Protein AF-A0A971D3K6-F1 (afdb_monomer_lite)

Radius of gyration: 14.89 Å; chains: 1; bounding box: 32×34×38 Å

Secondary structure (DSSP, 8-state):
-----HHHHHHHHHHHHHHHHHHHHHHS--HHHHHHHHTT--GGG---TT-EEEEE---STT-PPTTHHHHHHHHHHHTT-EEEE-SS-HHHHHHHHHHTT-SEEEEE-SS-EEEEE---

pLDDT: mean 94.62, std 5.7, range [59.56, 98.69]

Structure (mmCIF, N/CA/C/O backbone):
data_AF-A0A971D3K6-F1
#
_entry.id   AF-A0A971D3K6-F1
#
loop_
_atom_site.group_PDB
_atom_site.id
_atom_site.type_symbol
_atom_site.label_atom_id
_atom_site.label_alt_id
_atom_site.label_comp_id
_atom_site.label_asym_id
_atom_site.label_entity_id
_atom_site.label_seq_id
_atom_site.pdbx_PDB_ins_code
_atom_site.Cartn_x
_atom_site.Cartn_y
_atom_site.Cartn_z
_atom_site.occupancy
_atom_site.B_iso_or_equiv
_atom_site.auth_seq_id
_atom_site.auth_comp_id
_atom_site.auth_asym_id
_atom_site.auth_atom_id
_atom_site.pdbx_PDB_model_num
ATOM 1 N N . MET A 1 1 ? 0.782 21.322 -7.444 1.00 70.81 1 MET A N 1
ATOM 2 C CA . MET A 1 1 ? 0.491 20.014 -6.820 1.00 70.81 1 MET A CA 1
ATOM 3 C C . MET A 1 1 ? 1.618 19.719 -5.843 1.00 70.81 1 MET A C 1
ATOM 5 O O . MET A 1 1 ? 2.741 20.091 -6.157 1.00 70.81 1 MET A O 1
ATOM 9 N N . THR A 1 2 ? 1.348 19.138 -4.677 1.00 86.94 2 THR A N 1
ATOM 10 C CA . THR A 1 2 ? 2.365 18.848 -3.648 1.00 86.94 2 THR A CA 1
ATOM 11 C C . THR A 1 2 ? 2.550 17.338 -3.527 1.00 86.94 2 THR A C 1
ATOM 13 O O . THR A 1 2 ? 1.611 16.650 -3.129 1.00 86.94 2 THR A O 1
ATOM 16 N N . ARG A 1 3 ? 3.733 16.833 -3.896 1.00 93.19 3 ARG A N 1
ATOM 17 C CA . ARG A 1 3 ? 4.129 15.424 -3.732 1.00 93.19 3 ARG A CA 1
ATOM 18 C C . ARG A 1 3 ? 4.803 15.226 -2.376 1.00 93.19 3 ARG A C 1
ATOM 20 O O . ARG A 1 3 ? 5.306 16.184 -1.792 1.00 93.19 3 ARG A O 1
ATOM 27 N N . LEU A 1 4 ? 4.820 13.983 -1.904 1.00 96.06 4 LEU A N 1
ATOM 28 C CA . LEU A 1 4 ? 5.625 13.603 -0.747 1.00 96.06 4 LEU A CA 1
ATOM 29 C C . LEU A 1 4 ? 7.116 13.685 -1.082 1.00 96.06 4 LEU A C 1
ATOM 31 O O . LEU A 1 4 ? 7.528 13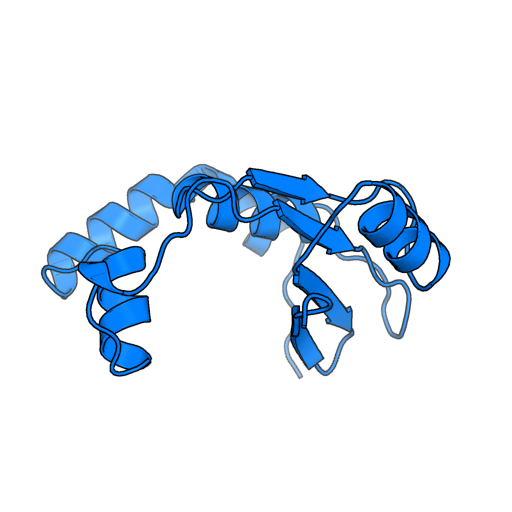.507 -2.229 1.00 96.06 4 LEU A O 1
ATOM 35 N N . THR A 1 5 ? 7.919 13.905 -0.055 1.00 96.44 5 THR A N 1
ATOM 36 C CA . THR A 1 5 ? 9.373 13.774 -0.098 1.00 96.44 5 THR A CA 1
ATOM 37 C C . THR A 1 5 ? 9.814 12.490 0.602 1.00 96.44 5 THR A C 1
ATOM 39 O O . THR A 1 5 ? 9.073 11.906 1.395 1.00 96.44 5 THR A O 1
ATOM 42 N N . GLU A 1 6 ? 11.055 12.065 0.361 1.00 97.00 6 GLU A N 1
ATOM 43 C CA . GLU A 1 6 ? 11.684 10.961 1.103 1.00 97.00 6 GLU A CA 1
ATOM 44 C C . GLU A 1 6 ? 11.657 11.204 2.625 1.00 97.00 6 GLU A C 1
ATOM 46 O O . GLU A 1 6 ? 11.434 10.282 3.415 1.00 97.00 6 GLU A O 1
ATOM 51 N N . ALA A 1 7 ? 11.828 12.460 3.052 1.00 96.94 7 ALA A N 1
ATOM 52 C CA . ALA A 1 7 ? 11.798 12.831 4.462 1.00 96.94 7 ALA A CA 1
ATOM 53 C C . ALA A 1 7 ? 10.413 12.612 5.091 1.00 96.94 7 ALA A C 1
ATOM 55 O O . ALA A 1 7 ? 10.335 12.131 6.227 1.00 96.94 7 ALA A O 1
ATOM 56 N N . ASP A 1 8 ? 9.337 12.908 4.355 1.00 96.50 8 ASP A N 1
ATOM 57 C CA . ASP A 1 8 ? 7.961 12.710 4.822 1.00 96.50 8 ASP A CA 1
ATOM 58 C C . ASP A 1 8 ? 7.681 11.224 5.072 1.00 96.50 8 ASP A C 1
ATOM 60 O O . ASP A 1 8 ? 7.237 10.837 6.157 1.00 96.50 8 ASP A O 1
ATOM 64 N N . VAL A 1 9 ? 8.006 10.371 4.094 1.00 96.56 9 VAL A N 1
ATOM 65 C CA . VAL A 1 9 ? 7.730 8.927 4.174 1.00 96.56 9 VAL A CA 1
ATOM 66 C C . VAL A 1 9 ? 8.627 8.223 5.189 1.00 96.56 9 VAL A C 1
ATOM 68 O O . VAL A 1 9 ? 8.154 7.370 5.941 1.00 96.56 9 VAL A O 1
ATOM 71 N N . THR A 1 10 ? 9.894 8.625 5.294 1.00 94.56 10 THR A N 1
ATOM 72 C CA . THR A 1 10 ? 10.828 8.067 6.283 1.00 94.56 10 THR A CA 1
ATOM 73 C C . THR A 1 10 ? 10.421 8.452 7.703 1.00 94.56 10 THR A C 1
ATOM 75 O O . THR A 1 10 ? 10.510 7.641 8.629 1.00 94.56 10 THR A O 1
ATOM 78 N N . THR A 1 11 ? 9.951 9.687 7.895 1.00 95.81 11 THR A N 1
ATOM 79 C CA . THR A 1 11 ? 9.479 10.155 9.201 1.00 95.81 11 THR A CA 1
ATOM 80 C C . THR A 1 11 ? 8.209 9.434 9.617 1.00 95.81 11 THR A C 1
ATOM 82 O O . THR A 1 11 ? 8.171 8.912 10.729 1.00 95.81 11 THR A O 1
ATOM 85 N N . LEU A 1 12 ? 7.221 9.306 8.725 1.00 94.12 12 LEU A N 1
ATOM 86 C CA . LEU A 1 12 ? 6.007 8.544 9.018 1.00 94.12 12 LEU A CA 1
ATOM 87 C C . LEU A 1 12 ? 6.323 7.085 9.365 1.00 94.12 12 LEU A C 1
ATOM 89 O O . LEU A 1 12 ? 5.844 6.591 10.378 1.00 94.12 12 LEU A O 1
ATOM 93 N N . TH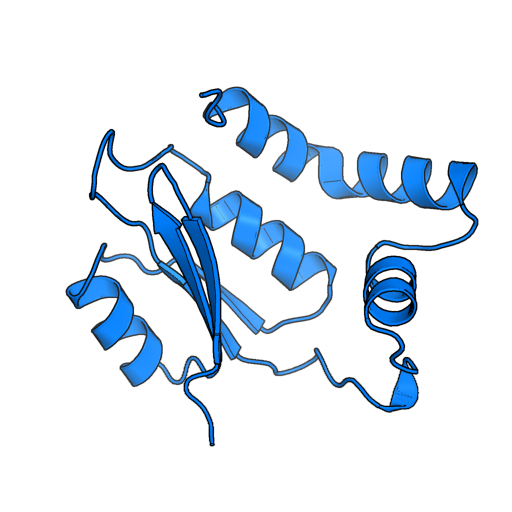R A 1 13 ? 7.172 6.421 8.576 1.00 94.31 13 THR A N 1
ATOM 94 C CA . THR A 1 13 ? 7.548 5.015 8.808 1.00 94.31 13 THR A CA 1
ATOM 95 C C . THR A 1 13 ? 8.153 4.818 10.199 1.00 94.31 13 THR A C 1
ATOM 97 O O . THR A 1 13 ? 7.764 3.913 10.932 1.00 94.31 13 THR A O 1
ATOM 100 N N . ARG A 1 14 ? 9.075 5.702 10.602 1.00 95.56 14 ARG A N 1
ATOM 101 C CA . ARG A 1 14 ? 9.717 5.659 11.926 1.00 95.56 14 ARG A CA 1
ATOM 102 C C . ARG A 1 14 ? 8.749 5.985 13.064 1.00 95.56 14 ARG A C 1
ATOM 104 O O . ARG A 1 14 ? 8.924 5.497 14.178 1.00 95.56 14 ARG A O 1
ATOM 111 N N . GLU A 1 15 ? 7.773 6.849 12.813 1.00 96.62 15 GLU A N 1
ATOM 112 C CA . GLU A 1 15 ? 6.883 7.393 13.839 1.00 96.62 15 GLU A CA 1
ATOM 113 C C . GLU A 1 15 ? 5.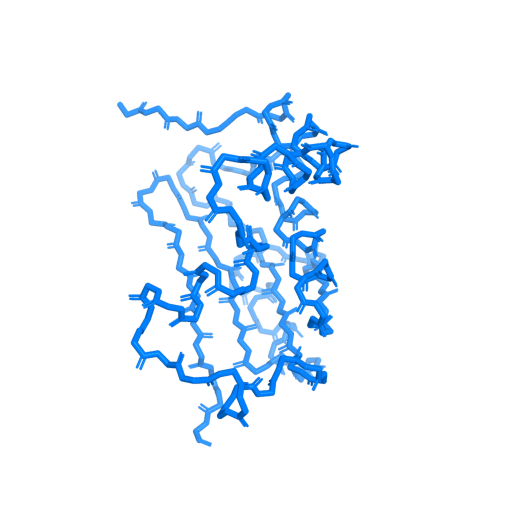465 6.821 13.796 1.00 96.62 15 GLU A C 1
ATOM 115 O O . GLU A 1 15 ? 4.591 7.336 14.489 1.00 96.62 15 GLU A O 1
ATOM 120 N N . LEU A 1 16 ? 5.230 5.737 13.052 1.00 95.75 16 LEU A N 1
ATOM 121 C CA . LEU A 1 16 ? 3.892 5.181 12.836 1.00 95.75 16 LEU A CA 1
ATOM 122 C C . LEU A 1 16 ? 3.163 4.859 14.152 1.00 95.75 16 LEU A C 1
ATOM 124 O O . LEU A 1 16 ? 2.003 5.224 14.320 1.00 95.75 16 LEU A O 1
ATOM 128 N N . GLY A 1 17 ? 3.866 4.294 15.138 1.00 95.44 17 GLY A N 1
ATOM 129 C CA . GLY A 1 17 ? 3.295 4.050 16.467 1.00 95.44 17 GLY A CA 1
ATOM 130 C C . GLY A 1 17 ? 2.967 5.333 17.245 1.00 95.44 17 GLY A C 1
ATOM 131 O O . GLY A 1 17 ? 1.963 5.392 17.949 1.00 95.44 17 GLY A O 1
ATOM 132 N N . LYS A 1 18 ? 3.766 6.401 17.092 1.00 96.69 18 LYS A N 1
ATOM 133 C CA . LYS A 1 18 ? 3.450 7.712 17.692 1.00 96.69 18 LYS A CA 1
ATOM 134 C C . LYS A 1 18 ? 2.248 8.354 17.004 1.00 96.69 18 LYS A C 1
ATOM 136 O O . LYS A 1 18 ? 1.434 8.993 17.666 1.00 96.69 18 LYS A O 1
ATOM 141 N N . PHE A 1 19 ? 2.157 8.213 15.683 1.00 95.56 19 PHE A N 1
ATOM 142 C CA . PHE A 1 19 ? 1.013 8.670 14.907 1.00 95.56 19 PHE A CA 1
ATOM 143 C C . PHE A 1 19 ? -0.268 7.976 15.378 1.00 95.56 19 PHE A C 1
ATOM 145 O O . PHE A 1 19 ? -1.248 8.656 15.672 1.00 95.56 19 PHE A O 1
ATOM 152 N N . GLU A 1 20 ? -0.239 6.653 15.539 1.00 96.00 20 GLU A N 1
ATOM 153 C CA . GLU A 1 20 ? -1.390 5.899 16.034 1.00 96.00 20 GLU A CA 1
ATOM 154 C C . GLU A 1 20 ? -1.766 6.269 17.473 1.00 96.00 20 GLU A C 1
ATOM 156 O O . GLU A 1 20 ? -2.943 6.482 17.752 1.00 96.00 20 GLU A O 1
ATOM 161 N N . ALA A 1 21 ? -0.794 6.439 18.374 1.00 96.88 21 ALA A N 1
ATOM 162 C CA . ALA A 1 21 ? -1.071 6.883 19.741 1.00 96.88 21 ALA A CA 1
ATOM 163 C C . ALA A 1 21 ? -1.802 8.238 19.772 1.00 96.88 21 ALA A C 1
ATOM 165 O O . ALA A 1 21 ? -2.771 8.407 20.510 1.00 96.88 21 ALA A O 1
ATOM 166 N N . ARG A 1 22 ? -1.388 9.185 18.919 1.00 97.12 22 ARG A N 1
ATOM 167 C CA . ARG A 1 22 ? -2.060 10.487 18.771 1.00 97.12 22 ARG A CA 1
ATOM 168 C C . ARG A 1 22 ? -3.454 10.358 18.158 1.00 97.12 22 ARG A C 1
ATOM 170 O O . ARG A 1 22 ? -4.349 11.115 18.524 1.00 97.12 22 ARG A O 1
ATOM 177 N N . LEU A 1 23 ? -3.644 9.426 17.224 1.00 96.31 23 LEU A N 1
ATOM 178 C CA . LEU A 1 23 ? -4.949 9.154 16.623 1.00 96.31 23 LEU A CA 1
ATOM 179 C C . LEU A 1 23 ? -5.933 8.608 17.665 1.00 96.31 23 LEU A C 1
ATOM 181 O O . LEU A 1 23 ? -7.062 9.094 17.757 1.00 96.31 23 LEU A O 1
ATOM 185 N N . LEU A 1 24 ? -5.473 7.658 18.481 1.00 97.12 24 LEU A N 1
ATOM 186 C CA . LEU A 1 24 ? -6.223 7.092 19.598 1.00 97.12 24 LEU A CA 1
ATOM 187 C C . LEU A 1 24 ? -6.576 8.159 20.635 1.00 97.12 24 LEU A C 1
ATOM 189 O O . LEU A 1 24 ? -7.728 8.241 21.045 1.00 97.12 24 LEU A O 1
ATOM 193 N N . GLU A 1 25 ? -5.623 9.009 21.018 1.00 97.94 25 GLU A N 1
ATOM 194 C CA . GLU A 1 25 ? -5.863 10.107 21.963 1.00 97.94 25 GLU A CA 1
ATOM 195 C C . GLU A 1 25 ? -6.933 11.084 21.450 1.00 97.94 25 GLU A C 1
ATOM 197 O O . GLU A 1 25 ? -7.813 11.499 22.202 1.00 97.94 25 GLU A O 1
ATOM 202 N N . ALA A 1 26 ? -6.891 11.425 20.159 1.00 97.50 26 ALA A N 1
ATOM 203 C CA . ALA A 1 26 ? -7.795 12.411 19.573 1.00 97.50 26 ALA A CA 1
ATOM 204 C C . ALA A 1 26 ? -9.191 11.862 19.237 1.00 97.50 26 ALA A C 1
ATOM 206 O O . ALA A 1 26 ? -10.163 12.617 19.239 1.00 97.50 26 ALA A O 1
ATOM 207 N N . THR A 1 27 ? -9.300 10.576 18.890 1.00 96.31 27 THR A N 1
ATOM 208 C CA . THR A 1 27 ? -10.532 10.007 18.307 1.00 96.31 27 THR A CA 1
ATOM 209 C C . THR A 1 27 ? -11.103 8.821 19.077 1.00 96.31 27 THR A C 1
ATOM 211 O O . THR A 1 27 ? -12.249 8.439 18.839 1.00 96.31 27 THR A O 1
ATOM 214 N N . GLY A 1 28 ? -10.323 8.222 19.978 1.00 96.94 28 GLY A N 1
ATOM 215 C CA . GLY A 1 28 ? -10.636 6.945 20.617 1.00 96.94 28 GLY A CA 1
ATOM 216 C C . GLY A 1 28 ? -10.541 5.737 19.679 1.00 96.94 28 GLY A C 1
ATOM 217 O O . GLY A 1 28 ? -10.940 4.646 20.078 1.00 96.94 28 GLY A O 1
ATOM 218 N N . LEU A 1 29 ? -10.053 5.911 18.445 1.00 96.12 29 LEU A N 1
ATOM 219 C CA . LEU A 1 29 ? -9.963 4.866 17.424 1.00 96.12 29 LEU A CA 1
ATOM 220 C C . LEU A 1 29 ? -8.517 4.679 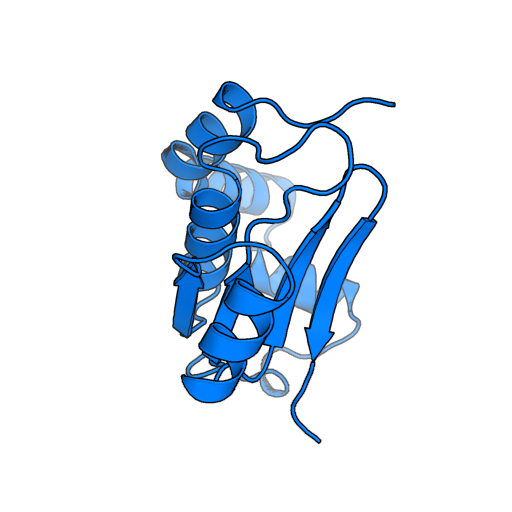16.961 1.00 96.12 29 LEU A C 1
ATOM 222 O O . LEU A 1 29 ? -7.786 5.651 16.768 1.00 96.12 29 LEU A O 1
ATOM 226 N N . ASP A 1 30 ? -8.125 3.424 16.752 1.00 94.44 30 ASP A N 1
ATOM 227 C CA . ASP A 1 30 ? -6.901 3.094 16.026 1.00 94.44 30 ASP A CA 1
ATOM 228 C C . ASP A 1 30 ? -7.106 3.256 14.510 1.00 94.44 30 ASP A C 1
ATOM 230 O O . ASP A 1 30 ? -8.212 3.531 14.021 1.00 94.44 30 ASP A O 1
ATOM 234 N N . LEU A 1 31 ? -6.024 3.105 13.740 1.00 93.56 31 LEU A N 1
ATOM 235 C CA . LEU A 1 31 ? -6.071 3.328 12.295 1.00 93.56 31 LEU A CA 1
ATOM 236 C C . LEU A 1 31 ? -7.035 2.356 11.599 1.00 93.56 31 LEU A C 1
ATOM 238 O O . LEU A 1 31 ? -7.773 2.753 10.693 1.00 93.56 31 LEU A O 1
ATOM 242 N N . ARG A 1 32 ? -7.057 1.095 12.045 1.00 92.50 32 ARG A N 1
ATOM 243 C CA . ARG A 1 32 ? -7.932 0.047 11.507 1.00 92.50 32 ARG A CA 1
ATOM 244 C C . ARG A 1 32 ? -9.402 0.390 11.740 1.00 92.50 32 ARG A C 1
ATOM 246 O O . ARG A 1 32 ? -10.186 0.410 10.792 1.00 92.50 32 ARG A O 1
ATOM 253 N N . SER A 1 33 ? -9.768 0.680 12.981 1.00 92.62 33 SER A N 1
ATOM 254 C CA . SER A 1 33 ? -11.139 0.984 13.391 1.00 92.62 33 SER A CA 1
ATOM 255 C C . SER A 1 33 ? -11.652 2.238 12.697 1.00 92.62 33 SER A C 1
ATOM 257 O O . SER A 1 33 ? -12.798 2.275 12.242 1.00 92.62 33 SER A O 1
ATOM 259 N N . LEU A 1 34 ? -10.797 3.255 12.554 1.00 93.56 34 LEU A N 1
ATOM 260 C CA . LEU A 1 34 ? -11.138 4.465 11.817 1.00 93.56 34 LEU A CA 1
ATOM 261 C C . LEU A 1 34 ? -11.392 4.176 10.331 1.00 93.56 34 LEU A C 1
ATOM 263 O O . LEU A 1 34 ? -12.391 4.650 9.788 1.00 93.56 34 LEU A O 1
ATOM 267 N N . ALA A 1 35 ? -10.530 3.386 9.684 1.00 91.31 35 ALA A N 1
ATOM 268 C CA . ALA A 1 35 ? -10.682 3.028 8.275 1.00 91.31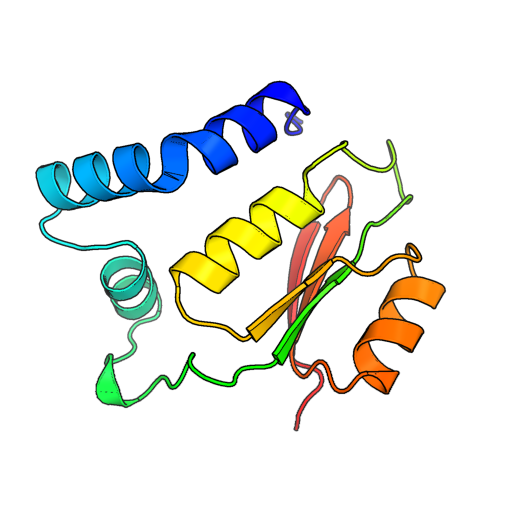 35 ALA A CA 1
ATOM 269 C C . ALA A 1 35 ? -11.976 2.238 8.017 1.00 91.31 35 ALA A C 1
ATOM 271 O O . ALA A 1 35 ? -12.727 2.565 7.098 1.00 91.31 35 ALA A O 1
ATOM 272 N N . LEU A 1 36 ? -12.277 1.247 8.861 1.00 92.12 36 LEU A N 1
ATOM 273 C CA . LEU A 1 36 ? -13.505 0.451 8.775 1.00 92.12 36 LEU A CA 1
ATOM 274 C C . LEU A 1 36 ? -14.753 1.313 8.946 1.00 92.12 36 LEU A C 1
ATOM 276 O O . LEU A 1 36 ? -15.670 1.257 8.126 1.00 92.12 36 LEU A O 1
ATOM 280 N N . ARG A 1 37 ? -14.754 2.183 9.963 1.00 92.75 37 ARG A N 1
ATOM 281 C CA . ARG A 1 37 ? -15.856 3.115 10.207 1.00 92.75 37 ARG A CA 1
ATOM 282 C C . ARG A 1 37 ? -16.066 4.067 9.030 1.00 92.75 37 ARG A C 1
ATOM 284 O O . ARG A 1 37 ? -17.210 4.310 8.656 1.00 92.75 37 ARG A O 1
ATOM 291 N N . ALA A 1 38 ? -14.990 4.583 8.434 1.00 93.06 38 ALA A N 1
ATOM 292 C CA . ALA A 1 38 ? -15.062 5.453 7.259 1.00 93.06 38 ALA A CA 1
ATOM 293 C C . ALA A 1 38 ? -15.601 4.723 6.016 1.00 93.06 38 ALA A C 1
ATOM 295 O O . ALA A 1 38 ? -16.308 5.325 5.212 1.00 93.06 38 ALA A O 1
ATOM 296 N N . ALA A 1 39 ? -15.309 3.427 5.884 1.00 91.00 39 ALA A N 1
ATOM 297 C CA . ALA A 1 39 ? -15.826 2.574 4.817 1.00 91.00 39 ALA A CA 1
ATOM 298 C C . ALA A 1 39 ? -17.257 2.054 5.073 1.00 91.00 39 ALA A C 1
ATOM 300 O O . ALA A 1 39 ? -17.817 1.382 4.210 1.00 91.00 39 ALA A O 1
ATOM 301 N N . GLY A 1 40 ? -17.853 2.334 6.240 1.00 92.62 40 GLY A N 1
ATOM 302 C CA . GLY A 1 40 ? -19.154 1.781 6.631 1.00 92.62 40 GLY A CA 1
ATOM 303 C C . GLY A 1 40 ? -19.127 0.263 6.841 1.00 92.62 40 GLY A C 1
ATOM 304 O O . GLY A 1 40 ? -20.143 -0.399 6.643 1.00 92.62 40 GLY A O 1
ATOM 305 N N . MET A 1 41 ? -17.966 -0.291 7.200 1.00 90.62 41 MET A N 1
ATOM 306 C CA . MET A 1 41 ? -17.759 -1.722 7.408 1.00 90.62 41 MET A CA 1
ATOM 307 C C . MET A 1 41 ? -17.643 -2.049 8.896 1.00 90.62 41 MET A C 1
ATOM 309 O O . MET A 1 41 ? -17.046 -1.301 9.670 1.00 90.62 41 MET A O 1
ATOM 313 N N . GLU A 1 42 ? -18.176 -3.203 9.288 1.00 84.31 42 GLU A N 1
ATOM 314 C CA . GLU A 1 42 ? -17.953 -3.773 10.616 1.00 84.31 42 GLU A CA 1
ATOM 315 C C . GLU A 1 42 ? -16.642 -4.572 10.641 1.00 84.31 42 GLU A C 1
ATOM 317 O O . GLU A 1 42 ? -16.280 -5.229 9.663 1.00 84.31 42 GLU A O 1
ATOM 322 N N . ASP A 1 43 ? -15.927 -4.537 11.767 1.00 78.75 43 ASP A N 1
ATOM 323 C CA . ASP A 1 43 ? -14.594 -5.146 11.902 1.00 78.75 43 ASP A CA 1
ATOM 324 C C . ASP A 1 43 ? -14.594 -6.663 11.660 1.00 78.75 43 ASP A C 1
ATOM 326 O O . ASP A 1 43 ? -13.717 -7.205 10.986 1.00 78.75 43 ASP A O 1
ATOM 330 N N . CYS A 1 44 ? -15.646 -7.347 12.114 1.00 78.12 44 CYS A N 1
ATOM 331 C CA . CYS A 1 44 ? -15.833 -8.784 11.914 1.00 78.12 44 CYS A CA 1
ATOM 332 C C . CYS A 1 44 ? -15.955 -9.194 10.436 1.00 78.12 44 CYS A C 1
ATOM 334 O O . CYS A 1 44 ? -15.721 -10.356 10.106 1.00 78.12 44 CYS A O 1
ATOM 336 N N . CYS A 1 45 ? -16.290 -8.257 9.546 1.00 78.06 45 CYS A N 1
ATOM 337 C CA . CYS A 1 45 ? -16.486 -8.515 8.124 1.00 78.06 45 CYS A CA 1
ATOM 338 C C . CYS A 1 45 ? -15.191 -8.401 7.304 1.00 78.06 45 CYS A C 1
ATOM 340 O O . CYS A 1 45 ? -15.195 -8.763 6.127 1.00 78.06 45 CYS A O 1
ATOM 342 N N . VAL A 1 46 ? -14.087 -7.901 7.882 1.00 82.62 46 VAL A N 1
ATOM 343 C CA . VAL A 1 46 ? -12.853 -7.603 7.136 1.00 82.62 46 VAL A CA 1
ATOM 344 C C . VAL A 1 46 ? -11.665 -8.387 7.674 1.00 82.62 46 VAL A C 1
ATOM 346 O O . VAL A 1 46 ? -11.029 -8.013 8.661 1.00 82.62 46 VAL A O 1
ATOM 349 N N . GLN A 1 47 ? -11.286 -9.441 6.954 1.00 85.88 47 GLN A N 1
ATOM 350 C CA . GLN A 1 47 ? -10.052 -10.163 7.239 1.00 85.88 47 GLN A CA 1
ATOM 351 C C . GLN A 1 47 ? -8.866 -9.512 6.516 1.00 85.88 47 GLN A C 1
ATOM 353 O O . GLN A 1 47 ? -8.688 -9.697 5.315 1.00 85.88 47 GLN A O 1
ATOM 358 N N . LEU A 1 48 ? -8.035 -8.769 7.256 1.00 87.44 48 LEU A N 1
ATOM 359 C CA . LEU A 1 48 ? -6.763 -8.249 6.728 1.00 87.44 48 LEU A CA 1
ATOM 360 C C . LEU A 1 48 ? -5.617 -9.251 6.894 1.00 87.44 48 LEU A C 1
ATOM 362 O O . LEU A 1 48 ? -4.700 -9.273 6.074 1.00 87.44 48 LEU A O 1
ATOM 366 N N . ARG A 1 49 ? -5.669 -10.122 7.912 1.00 87.81 49 ARG A N 1
ATOM 367 C CA . ARG A 1 49 ? -4.620 -11.131 8.105 1.00 87.81 49 ARG A CA 1
ATOM 368 C C . ARG A 1 49 ? -4.617 -12.113 6.945 1.00 87.81 49 ARG A C 1
ATOM 370 O O . ARG A 1 49 ? -5.637 -12.720 6.635 1.00 87.81 49 ARG A O 1
ATOM 377 N N . GLY A 1 50 ? -3.450 -12.281 6.334 1.00 87.94 50 GLY A N 1
ATOM 378 C CA . GLY A 1 50 ? -3.277 -13.131 5.158 1.00 87.94 50 GLY A CA 1
ATOM 379 C C . GLY A 1 50 ? -3.694 -12.477 3.838 1.00 87.94 50 GLY A C 1
ATOM 380 O O . GLY A 1 50 ? -3.516 -13.097 2.792 1.00 87.94 50 GLY A O 1
ATOM 381 N N . ALA A 1 51 ? -4.192 -11.232 3.846 1.00 94.12 51 ALA A N 1
ATOM 382 C CA . ALA A 1 51 ? -4.333 -10.459 2.619 1.00 94.12 51 ALA A CA 1
ATOM 383 C C . ALA A 1 51 ? -2.933 -10.170 2.065 1.00 94.12 51 ALA A C 1
ATOM 385 O O . ALA A 1 51 ? -2.155 -9.456 2.697 1.00 94.12 51 ALA A O 1
ATOM 386 N N . ARG A 1 52 ? -2.616 -10.752 0.903 1.00 97.25 52 ARG A N 1
ATOM 387 C CA . ARG A 1 52 ? -1.306 -10.626 0.254 1.00 97.25 52 ARG A CA 1
ATOM 388 C C . ARG A 1 52 ? -1.290 -9.399 -0.646 1.00 97.25 52 ARG A C 1
ATOM 390 O O . ARG A 1 52 ? -2.004 -9.365 -1.652 1.00 97.25 52 ARG A O 1
ATOM 397 N N . ILE A 1 53 ? -0.504 -8.393 -0.280 1.00 98.44 53 ILE A N 1
ATOM 398 C CA . ILE A 1 53 ? -0.535 -7.064 -0.894 1.00 98.44 53 ILE A CA 1
ATOM 399 C C . ILE A 1 53 ? 0.870 -6.651 -1.329 1.00 98.44 53 ILE A C 1
ATOM 401 O O . ILE A 1 53 ? 1.808 -6.699 -0.544 1.00 98.44 53 ILE A O 1
ATOM 405 N N . ALA A 1 54 ? 1.017 -6.177 -2.563 1.00 98.56 54 ALA A N 1
ATOM 406 C CA . ALA A 1 54 ? 2.294 -5.652 -3.037 1.00 98.56 54 ALA A CA 1
ATOM 407 C C . ALA A 1 54 ? 2.219 -4.145 -3.288 1.00 98.56 54 ALA A C 1
ATOM 409 O O . ALA A 1 54 ? 1.311 -3.677 -3.972 1.00 98.56 54 ALA A O 1
ATOM 410 N N . ALA A 1 55 ? 3.202 -3.391 -2.802 1.00 98.69 55 ALA A N 1
ATOM 411 C CA . ALA A 1 55 ? 3.449 -2.025 -3.254 1.00 98.69 55 ALA A CA 1
ATOM 412 C C . ALA A 1 55 ? 4.427 -2.067 -4.435 1.00 98.69 55 ALA A C 1
ATOM 414 O O . ALA A 1 55 ? 5.527 -2.606 -4.307 1.00 98.69 55 ALA A O 1
ATOM 415 N N . VAL A 1 56 ? 4.044 -1.526 -5.592 1.00 98.62 56 VAL A N 1
ATOM 416 C CA . VAL A 1 56 ? 4.910 -1.515 -6.781 1.00 98.62 56 VAL A CA 1
ATOM 417 C C . VAL A 1 56 ? 5.414 -0.094 -7.028 1.00 98.62 56 VAL A C 1
ATOM 419 O O . VAL A 1 56 ? 4.594 0.821 -7.131 1.00 98.62 56 VAL A O 1
ATOM 422 N N . PRO A 1 57 ? 6.739 0.120 -7.129 1.00 98.12 57 PRO A N 1
ATOM 423 C CA . PRO A 1 57 ? 7.267 1.433 -7.463 1.00 98.12 57 PRO A CA 1
ATOM 424 C C . PRO A 1 57 ? 6.899 1.786 -8.906 1.00 98.12 57 PRO A C 1
ATOM 426 O O . PRO A 1 57 ? 7.020 0.953 -9.802 1.00 98.12 57 PRO A O 1
ATOM 429 N N . MET A 1 58 ? 6.471 3.022 -9.140 1.00 97.75 58 MET A N 1
ATOM 430 C CA . MET A 1 58 ? 6.146 3.510 -10.479 1.00 97.75 58 MET A CA 1
ATOM 431 C C . MET A 1 58 ? 7.146 4.589 -10.879 1.00 97.75 58 MET A C 1
ATOM 433 O O . MET A 1 58 ? 7.463 5.471 -10.081 1.00 97.75 58 MET A O 1
ATOM 437 N N . THR A 1 59 ? 7.654 4.512 -12.105 1.00 97.56 59 THR A N 1
ATOM 438 C CA . THR A 1 59 ? 8.616 5.484 -12.647 1.00 97.56 59 THR A CA 1
ATOM 439 C C . THR A 1 59 ? 7.956 6.561 -13.501 1.00 97.56 59 THR A C 1
ATOM 441 O O . THR A 1 59 ? 8.629 7.502 -13.916 1.00 97.56 59 THR A O 1
ATOM 444 N N . ALA A 1 60 ? 6.653 6.440 -13.766 1.00 94.94 60 ALA A N 1
ATOM 445 C CA . ALA A 1 60 ? 5.891 7.435 -14.508 1.00 94.94 60 ALA A CA 1
ATOM 446 C C . ALA A 1 60 ? 5.950 8.818 -13.833 1.00 94.94 60 ALA A C 1
ATOM 448 O O . ALA A 1 60 ? 5.929 8.922 -12.607 1.00 94.94 60 ALA A O 1
ATOM 449 N N . GLY A 1 61 ? 5.983 9.874 -14.650 1.00 92.00 61 GLY A N 1
ATOM 450 C CA . GLY A 1 61 ? 6.049 11.253 -14.168 1.00 92.00 61 GLY A CA 1
ATOM 451 C C . GLY A 1 61 ? 7.424 11.611 -13.602 1.00 92.00 61 GLY A C 1
ATOM 452 O O . GLY A 1 61 ? 8.447 11.322 -14.221 1.00 92.00 61 GLY A O 1
ATOM 453 N N . ASP A 1 62 ? 7.445 12.219 -12.422 1.00 93.62 62 ASP A N 1
ATOM 454 C CA . ASP A 1 62 ? 8.650 12.634 -11.694 1.00 93.62 62 ASP A CA 1
ATOM 455 C C . ASP A 1 62 ? 9.387 11.455 -11.013 1.00 93.62 62 ASP A C 1
ATOM 457 O O . ASP A 1 62 ? 10.318 11.655 -10.228 1.00 93.62 62 ASP A O 1
ATOM 461 N N . GLY A 1 63 ? 8.971 10.216 -11.285 1.00 94.19 63 GLY A N 1
ATOM 462 C CA . GLY A 1 63 ? 9.656 9.002 -10.859 1.00 94.19 63 GLY A CA 1
ATOM 463 C C . GLY A 1 63 ? 9.458 8.626 -9.390 1.00 94.19 63 GLY A C 1
ATOM 464 O O . GLY A 1 63 ? 8.602 9.154 -8.674 1.00 94.19 63 GLY A O 1
ATOM 465 N N . VAL A 1 64 ? 10.271 7.664 -8.947 1.00 95.94 64 VAL A N 1
ATOM 466 C CA . VAL A 1 64 ? 10.140 7.015 -7.638 1.00 95.94 64 VAL A CA 1
ATOM 467 C C . VAL A 1 64 ? 10.585 7.946 -6.512 1.00 95.94 64 VAL A C 1
ATOM 469 O O . VAL A 1 64 ? 11.696 8.471 -6.524 1.00 95.94 64 VAL A O 1
ATOM 472 N N . ILE A 1 65 ? 9.745 8.072 -5.485 1.00 96.19 65 ILE A N 1
ATOM 473 C CA . ILE A 1 65 ? 10.130 8.655 -4.198 1.00 96.19 65 ILE A CA 1
ATOM 474 C C . ILE A 1 65 ? 10.789 7.552 -3.360 1.00 96.19 65 ILE A C 1
ATOM 476 O O . ILE A 1 65 ? 10.144 6.555 -3.023 1.00 96.19 65 ILE A O 1
ATOM 480 N N . THR A 1 66 ? 12.069 7.720 -3.021 1.00 95.75 66 THR A N 1
ATOM 481 C CA . THR A 1 66 ? 12.812 6.780 -2.167 1.00 95.75 66 THR A CA 1
ATOM 482 C C . THR A 1 66 ? 12.060 6.526 -0.857 1.00 95.75 66 THR A C 1
ATOM 484 O O . THR A 1 66 ? 11.587 7.460 -0.209 1.00 95.75 66 THR A O 1
ATOM 487 N N . GLY A 1 67 ? 11.909 5.252 -0.485 1.00 96.25 67 GLY A N 1
ATOM 488 C CA . GLY A 1 67 ? 11.215 4.833 0.737 1.00 96.25 67 GLY A CA 1
ATOM 489 C C . GLY A 1 67 ? 9.683 4.900 0.681 1.00 96.25 67 GLY A C 1
ATOM 490 O O . GLY A 1 67 ? 9.029 4.498 1.642 1.00 96.25 67 GLY A O 1
ATOM 491 N N . PHE A 1 68 ? 9.069 5.360 -0.417 1.00 97.69 68 PHE A N 1
ATOM 492 C CA . PHE A 1 68 ? 7.606 5.444 -0.510 1.00 97.69 68 PHE A CA 1
ATOM 493 C C . PHE A 1 68 ? 6.935 4.068 -0.430 1.00 97.69 68 PHE A C 1
ATOM 495 O O . PHE A 1 68 ? 6.028 3.873 0.378 1.00 97.69 68 PHE A O 1
ATOM 502 N N . THR A 1 69 ? 7.390 3.096 -1.225 1.00 98.06 69 THR A N 1
ATOM 503 C CA . THR A 1 69 ? 6.833 1.735 -1.192 1.00 98.06 69 THR A CA 1
ATOM 504 C C . THR A 1 69 ? 7.059 1.064 0.156 1.00 98.06 69 THR A C 1
ATOM 506 O O . THR A 1 69 ? 6.164 0.381 0.643 1.00 98.06 69 THR A O 1
ATOM 509 N N . ASP A 1 70 ? 8.204 1.308 0.795 1.00 97.69 70 ASP A N 1
ATOM 510 C CA . ASP A 1 70 ? 8.513 0.767 2.123 1.00 97.69 70 ASP A CA 1
ATOM 511 C C . ASP A 1 70 ? 7.598 1.361 3.197 1.00 97.69 70 ASP A C 1
ATOM 513 O O . ASP A 1 70 ? 7.118 0.644 4.070 1.00 97.69 70 ASP A O 1
ATOM 517 N N . CYS A 1 71 ? 7.282 2.653 3.092 1.00 98.31 71 CYS A N 1
ATOM 518 C CA . CYS A 1 71 ? 6.314 3.316 3.959 1.00 98.31 71 CYS A CA 1
ATOM 519 C C . CYS A 1 71 ? 4.907 2.722 3.796 1.00 98.31 71 CYS A C 1
ATOM 521 O O . CYS A 1 71 ? 4.254 2.395 4.787 1.00 98.31 71 CYS A O 1
ATOM 523 N N . VAL A 1 72 ? 4.455 2.502 2.554 1.00 98.19 72 VAL A N 1
ATOM 524 C CA . VAL A 1 72 ? 3.174 1.824 2.284 1.00 98.19 72 VAL A CA 1
ATOM 525 C C . VAL A 1 72 ? 3.165 0.425 2.902 1.00 98.19 72 VAL A C 1
ATOM 527 O O . VAL A 1 72 ? 2.208 0.061 3.584 1.00 98.19 72 VAL A O 1
ATOM 530 N N . VAL A 1 73 ? 4.239 -0.346 2.721 1.00 98.38 73 VAL A N 1
ATOM 531 C CA . VAL A 1 73 ? 4.382 -1.682 3.317 1.00 98.38 73 VAL A CA 1
ATOM 532 C C . VAL A 1 73 ? 4.339 -1.616 4.841 1.00 98.38 73 VAL A C 1
ATOM 534 O O . VAL A 1 73 ? 3.611 -2.397 5.445 1.00 98.38 73 VAL A O 1
ATOM 537 N N . ALA A 1 74 ? 5.037 -0.670 5.471 1.00 97.75 74 ALA A N 1
ATOM 538 C CA . ALA A 1 74 ? 5.023 -0.505 6.922 1.00 97.75 74 ALA A CA 1
ATOM 539 C C . ALA A 1 74 ? 3.606 -0.250 7.459 1.00 97.75 74 ALA A C 1
ATOM 541 O O . ALA A 1 74 ? 3.200 -0.879 8.435 1.00 97.75 74 ALA A O 1
ATOM 542 N N . VAL A 1 75 ? 2.824 0.601 6.787 1.00 96.88 75 VAL A N 1
ATOM 543 C CA . VAL A 1 75 ? 1.418 0.850 7.146 1.00 96.88 75 VAL A CA 1
ATOM 544 C C . VAL A 1 75 ? 0.562 -0.408 6.972 1.00 96.88 75 VAL A C 1
ATOM 546 O O . VAL A 1 75 ? -0.237 -0.734 7.846 1.00 96.88 75 VAL A O 1
ATOM 549 N N . LEU A 1 76 ? 0.730 -1.149 5.875 1.00 96.94 76 LEU A N 1
ATOM 550 C CA . LEU A 1 76 ? -0.038 -2.374 5.623 1.00 96.94 76 LEU A CA 1
ATOM 551 C C . LEU A 1 76 ? 0.288 -3.487 6.628 1.00 96.94 76 LEU A C 1
ATOM 553 O O . LEU A 1 76 ? -0.625 -4.157 7.111 1.00 96.94 76 LEU A O 1
ATOM 557 N N . LEU A 1 77 ? 1.565 -3.661 6.973 1.00 96.00 77 LEU A N 1
ATOM 558 C CA . LEU A 1 77 ? 2.000 -4.594 8.015 1.00 96.00 77 LEU A CA 1
ATOM 559 C C . LEU A 1 77 ? 1.431 -4.194 9.380 1.00 96.00 77 LEU A C 1
ATOM 561 O O . LEU A 1 77 ? 0.953 -5.053 10.119 1.00 96.00 77 LEU A O 1
ATOM 565 N N . HIS A 1 78 ? 1.416 -2.894 9.689 1.00 94.25 78 HIS A N 1
ATOM 566 C CA . HIS A 1 78 ? 0.823 -2.355 10.915 1.00 94.25 78 HIS A CA 1
ATOM 567 C C . HIS A 1 78 ? -0.688 -2.627 11.006 1.00 94.25 78 HIS A C 1
ATOM 569 O O . HIS A 1 78 ? -1.196 -2.961 12.071 1.00 94.25 78 HIS A O 1
ATOM 575 N N . LEU A 1 79 ? -1.401 -2.586 9.875 1.00 92.94 79 LEU A N 1
ATOM 576 C CA . LEU A 1 79 ? -2.817 -2.973 9.777 1.00 92.94 79 LEU A CA 1
ATOM 577 C C . LEU A 1 79 ? -3.056 -4.497 9.832 1.00 92.94 79 LEU A C 1
ATOM 579 O O . LEU A 1 79 ? -4.205 -4.939 9.939 1.00 92.94 79 LEU A O 1
ATOM 583 N N . GLY A 1 80 ? -1.991 -5.302 9.776 1.00 93.00 80 GLY A N 1
ATOM 584 C CA . GLY A 1 80 ? -2.030 -6.761 9.883 1.00 93.00 80 GLY A CA 1
ATOM 585 C C . GLY A 1 80 ? -2.076 -7.521 8.553 1.00 93.00 80 GLY A C 1
ATOM 586 O O . GLY A 1 80 ? -2.380 -8.714 8.571 1.00 93.00 80 GLY A O 1
ATOM 587 N N . CYS A 1 81 ? -1.798 -6.870 7.421 1.00 95.62 81 CYS A N 1
ATOM 588 C CA . CYS A 1 81 ? -1.704 -7.515 6.105 1.00 95.62 81 CYS A CA 1
ATOM 589 C C . CYS A 1 81 ? -0.374 -8.274 5.918 1.00 95.62 81 CYS A C 1
ATOM 591 O O . CYS A 1 81 ? 0.601 -8.012 6.619 1.00 95.62 81 CYS A O 1
ATOM 593 N N . ASP A 1 82 ? -0.312 -9.176 4.933 1.00 97.25 82 ASP A N 1
ATOM 594 C CA . ASP A 1 82 ? 0.947 -9.738 4.413 1.00 97.25 82 ASP A CA 1
ATOM 595 C C . ASP A 1 82 ? 1.413 -8.865 3.239 1.00 97.25 82 ASP A C 1
ATOM 597 O O . ASP A 1 82 ? 0.871 -8.969 2.136 1.00 97.25 82 ASP A O 1
ATOM 601 N N . ALA A 1 83 ? 2.350 -7.944 3.485 1.00 98.31 83 ALA A N 1
ATOM 602 C CA . ALA A 1 83 ? 2.724 -6.916 2.517 1.00 98.31 83 ALA A CA 1
ATOM 603 C C . ALA A 1 83 ? 4.225 -6.858 2.210 1.00 98.31 83 ALA A C 1
ATOM 605 O O . ALA A 1 83 ? 5.061 -7.037 3.094 1.00 98.31 83 ALA A O 1
ATOM 606 N N . TRP A 1 84 ? 4.564 -6.549 0.955 1.00 98.62 84 TRP A N 1
ATOM 607 C CA . TRP A 1 84 ? 5.947 -6.355 0.507 1.00 98.62 84 TRP A CA 1
ATOM 608 C C . TRP A 1 84 ? 6.061 -5.322 -0.621 1.00 98.62 84 TRP A C 1
ATOM 610 O O . TRP A 1 84 ? 5.088 -5.019 -1.314 1.00 98.62 84 TRP A O 1
ATOM 620 N N . ALA A 1 85 ? 7.267 -4.787 -0.821 1.00 98.44 85 ALA A N 1
ATOM 621 C CA . ALA A 1 85 ? 7.583 -3.918 -1.949 1.00 98.44 85 ALA A CA 1
ATOM 622 C C . ALA A 1 85 ? 8.129 -4.752 -3.117 1.00 98.44 85 ALA A C 1
ATOM 624 O O . ALA A 1 85 ? 8.972 -5.633 -2.929 1.00 98.44 85 ALA A O 1
ATOM 625 N N . SER A 1 86 ? 7.656 -4.488 -4.335 1.00 98.00 86 SER A N 1
ATOM 626 C CA . SER A 1 86 ? 8.204 -5.120 -5.537 1.00 98.00 86 SER A CA 1
ATOM 627 C C . SER A 1 86 ? 9.598 -4.573 -5.844 1.00 98.00 86 SER A C 1
ATOM 629 O O . SER A 1 86 ? 9.829 -3.367 -5.786 1.00 98.00 86 SER A O 1
ATOM 631 N N . THR A 1 87 ? 10.529 -5.457 -6.210 1.00 95.56 87 THR A N 1
ATOM 632 C CA . THR A 1 87 ? 11.907 -5.079 -6.571 1.00 95.56 87 THR A CA 1
ATOM 633 C C . THR A 1 87 ? 12.014 -4.476 -7.970 1.00 95.56 87 THR A C 1
ATOM 635 O O . THR A 1 87 ? 13.003 -3.820 -8.287 1.00 95.56 87 THR A O 1
ATOM 638 N N . GLN A 1 88 ? 11.017 -4.719 -8.822 1.00 97.50 88 GLN A N 1
ATOM 639 C CA . GLN A 1 88 ? 10.929 -4.167 -10.170 1.00 97.50 88 GLN A CA 1
ATOM 640 C C . GLN A 1 88 ? 9.845 -3.087 -10.201 1.00 97.50 88 GLN A C 1
ATOM 642 O O . GLN A 1 88 ? 8.821 -3.255 -9.536 1.00 97.50 88 GLN A O 1
ATOM 647 N N . PRO A 1 89 ? 10.022 -2.011 -10.982 1.00 98.00 89 PRO A N 1
ATOM 648 C CA . PRO A 1 89 ? 8.992 -1.002 -11.130 1.00 98.00 89 PRO A CA 1
ATOM 649 C C . PRO A 1 89 ? 7.989 -1.324 -12.241 1.00 98.00 89 PRO A C 1
ATOM 651 O O . PRO A 1 89 ? 8.181 -2.233 -13.062 1.00 98.00 89 PRO A O 1
ATOM 654 N N . ASP A 1 90 ? 6.925 -0.527 -12.273 1.00 98.25 90 ASP A N 1
ATOM 655 C CA . ASP A 1 90 ? 5.954 -0.436 -13.359 1.00 98.25 90 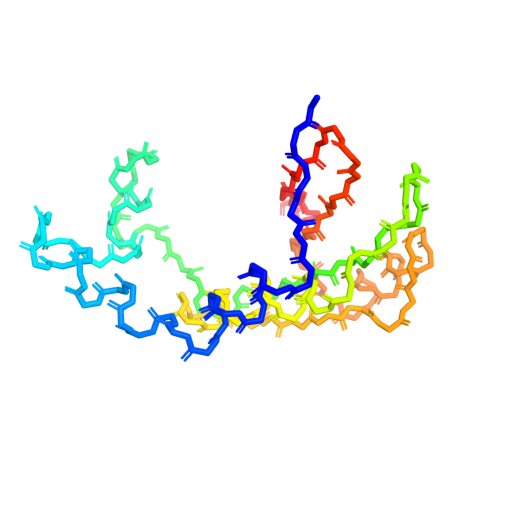ASP A CA 1
ATOM 656 C C . ASP A 1 90 ? 5.352 -1.800 -13.739 1.00 98.25 90 ASP A C 1
ATOM 658 O O . ASP A 1 90 ? 5.049 -2.642 -12.892 1.00 98.25 90 ASP A O 1
ATOM 662 N N . VAL A 1 91 ? 5.177 -2.046 -15.040 1.00 98.38 91 VAL A N 1
ATOM 663 C CA . VAL A 1 91 ? 4.568 -3.267 -15.579 1.00 98.38 91 VAL A CA 1
ATOM 664 C C . VAL A 1 91 ? 5.325 -4.527 -15.149 1.00 98.38 91 VAL A C 1
ATOM 666 O O . VAL A 1 91 ? 4.695 -5.542 -14.854 1.00 98.38 91 VAL A O 1
ATOM 669 N N . ARG A 1 92 ? 6.663 -4.478 -15.061 1.00 98.44 92 ARG A N 1
ATOM 670 C CA . ARG A 1 92 ? 7.472 -5.621 -14.595 1.00 98.44 92 ARG A CA 1
ATOM 671 C C . ARG A 1 92 ? 7.213 -5.912 -13.123 1.00 98.44 92 ARG A C 1
ATOM 673 O O . ARG A 1 92 ? 7.063 -7.070 -12.743 1.00 98.44 92 ARG A O 1
ATOM 680 N N . GLY A 1 93 ? 7.121 -4.863 -12.313 1.00 98.44 93 GLY A N 1
ATOM 681 C CA . GLY A 1 93 ? 6.788 -4.956 -10.901 1.00 98.44 93 GLY A CA 1
ATOM 682 C C . GLY A 1 93 ? 5.396 -5.509 -10.644 1.00 98.44 93 GLY A C 1
ATOM 683 O O . GLY A 1 93 ? 5.243 -6.389 -9.799 1.00 98.44 93 GLY A O 1
ATOM 684 N N . ILE A 1 94 ? 4.410 -5.043 -11.416 1.00 98.50 94 ILE A N 1
ATOM 685 C CA . ILE A 1 94 ? 3.028 -5.533 -11.393 1.00 98.50 94 ILE A CA 1
ATOM 686 C C . ILE A 1 94 ? 2.997 -7.022 -11.747 1.00 98.50 94 ILE A C 1
ATOM 688 O O . ILE A 1 94 ? 2.453 -7.827 -10.993 1.00 98.50 94 ILE A O 1
ATOM 692 N N . GLN A 1 95 ? 3.626 -7.408 -12.860 1.00 98.38 95 GLN A N 1
ATOM 693 C CA . GLN A 1 95 ? 3.677 -8.800 -13.305 1.00 98.38 95 GLN A CA 1
ATOM 694 C C . GLN A 1 95 ? 4.349 -9.711 -12.266 1.00 98.38 95 GLN A C 1
ATOM 696 O O . GLN A 1 95 ? 3.827 -10.786 -11.973 1.00 98.38 95 GLN A O 1
ATOM 701 N N . ALA A 1 96 ? 5.471 -9.282 -11.680 1.00 98.25 96 ALA A N 1
ATOM 702 C CA . ALA A 1 96 ? 6.167 -10.035 -10.640 1.00 98.25 96 ALA A CA 1
ATOM 703 C C . ALA A 1 96 ? 5.331 -10.174 -9.356 1.00 98.25 96 ALA A C 1
ATOM 705 O O . ALA A 1 96 ? 5.258 -11.262 -8.789 1.00 98.25 96 ALA A O 1
ATOM 706 N N . ALA A 1 97 ? 4.664 -9.102 -8.919 1.00 98.25 97 ALA A N 1
ATOM 707 C CA . ALA A 1 97 ? 3.821 -9.109 -7.727 1.00 98.25 97 ALA A CA 1
ATOM 708 C C . ALA A 1 97 ? 2.628 -10.066 -7.866 1.00 98.25 97 ALA A C 1
ATOM 710 O O . ALA A 1 97 ? 2.377 -10.878 -6.975 1.00 98.25 97 ALA A O 1
ATOM 711 N N . VAL A 1 98 ? 1.930 -10.017 -9.003 1.00 97.94 98 VAL A N 1
ATOM 712 C CA . VAL A 1 98 ? 0.805 -10.922 -9.283 1.00 97.94 98 VAL A CA 1
ATOM 713 C C . VAL A 1 98 ? 1.285 -12.371 -9.380 1.00 97.94 98 VAL A C 1
ATOM 715 O O . VAL A 1 98 ? 0.678 -13.254 -8.780 1.00 97.94 98 VAL A O 1
ATOM 718 N N . ALA A 1 99 ? 2.411 -12.628 -10.056 1.00 97.62 99 ALA A N 1
ATOM 719 C CA . ALA A 1 99 ? 2.998 -13.968 -10.129 1.00 97.62 99 ALA A CA 1
ATOM 720 C C . ALA A 1 99 ? 3.415 -14.518 -8.749 1.00 97.62 99 ALA A C 1
ATOM 722 O O . ALA A 1 99 ? 3.355 -15.724 -8.527 1.00 97.62 99 ALA A O 1
ATOM 723 N N . ALA A 1 100 ? 3.791 -13.643 -7.811 1.00 97.38 100 ALA A N 1
ATOM 724 C CA . ALA A 1 100 ? 4.089 -13.993 -6.421 1.00 97.38 100 ALA A CA 1
ATOM 725 C C . ALA A 1 100 ? 2.834 -14.170 -5.537 1.00 97.38 100 ALA A C 1
ATOM 727 O O . ALA A 1 100 ? 2.952 -14.480 -4.345 1.00 97.38 100 ALA A O 1
ATOM 728 N N . GLY A 1 101 ? 1.635 -14.007 -6.106 1.00 96.75 101 GLY A N 1
ATOM 729 C CA . GLY A 1 101 ? 0.357 -14.225 -5.433 1.00 96.75 101 GLY A CA 1
ATOM 730 C C . GLY A 1 101 ? -0.202 -13.000 -4.710 1.00 96.75 101 GLY A C 1
ATOM 731 O O . GLY A 1 101 ? -0.968 -13.172 -3.763 1.00 96.75 101 GLY A O 1
ATOM 732 N N . ALA A 1 102 ? 0.176 -11.782 -5.109 1.00 97.75 102 ALA A N 1
ATOM 733 C CA . ALA A 1 102 ? -0.496 -10.576 -4.628 1.00 97.75 102 ALA A CA 1
ATOM 734 C C . ALA A 1 102 ? -1.959 -10.559 -5.097 1.00 97.75 102 ALA A C 1
ATOM 736 O O . ALA A 1 102 ? -2.231 -10.676 -6.292 1.00 97.75 102 ALA A O 1
ATOM 737 N N . GLY A 1 103 ? -2.888 -10.386 -4.156 1.00 97.38 103 GLY A N 1
ATOM 738 C CA . GLY A 1 103 ? -4.307 -10.183 -4.451 1.00 97.38 103 GLY A CA 1
ATOM 739 C C . GLY A 1 103 ? -4.693 -8.710 -4.574 1.00 97.38 103 GLY A C 1
ATOM 740 O O . GLY A 1 103 ? -5.660 -8.377 -5.255 1.00 97.38 103 GLY A O 1
ATOM 741 N N . VAL A 1 104 ? -3.908 -7.815 -3.967 1.00 97.81 104 VAL A N 1
ATOM 742 C CA . VAL A 1 104 ? -4.063 -6.361 -4.088 1.00 97.81 104 VAL A CA 1
ATOM 743 C C . VAL A 1 104 ? -2.716 -5.726 -4.420 1.00 97.81 104 VAL A C 1
ATOM 745 O O . VAL A 1 104 ? -1.680 -6.129 -3.891 1.00 97.81 104 VAL A O 1
ATOM 748 N N . LEU A 1 105 ? -2.733 -4.713 -5.284 1.00 98.50 105 LEU A N 1
ATOM 749 C CA . LEU A 1 105 ? -1.564 -3.917 -5.646 1.00 98.50 105 LEU A CA 1
ATOM 750 C C . LEU A 1 105 ? -1.760 -2.463 -5.219 1.00 98.50 105 LEU A C 1
ATOM 752 O O . LEU A 1 105 ? -2.778 -1.863 -5.554 1.00 98.50 105 LEU A O 1
ATOM 756 N N . PHE A 1 106 ? -0.777 -1.881 -4.541 1.00 98.62 106 PHE A N 1
ATOM 757 C CA . PHE A 1 106 ? -0.694 -0.440 -4.319 1.00 98.62 106 PHE A CA 1
ATOM 758 C C . PHE A 1 106 ? 0.248 0.187 -5.340 1.00 98.62 106 PHE A C 1
ATOM 760 O O . PHE A 1 106 ? 1.411 -0.208 -5.436 1.00 98.62 106 PHE A O 1
ATOM 767 N N . LEU A 1 107 ? -0.268 1.161 -6.090 1.00 98.06 107 LEU A N 1
ATOM 768 C CA . LEU A 1 107 ? 0.418 1.833 -7.194 1.00 98.06 107 LEU A CA 1
ATOM 769 C C . LEU A 1 107 ? 0.234 3.343 -7.038 1.00 98.06 107 LEU A C 1
ATOM 771 O O . LEU A 1 107 ? -0.881 3.791 -6.758 1.00 98.06 107 LEU A O 1
ATOM 775 N N . ALA A 1 108 ? 1.293 4.122 -7.241 1.00 97.56 108 ALA A N 1
ATOM 776 C CA . ALA A 1 108 ? 1.210 5.578 -7.206 1.00 97.56 108 ALA A CA 1
ATOM 777 C C . ALA A 1 108 ? 1.982 6.204 -8.364 1.00 97.56 108 ALA A C 1
ATOM 779 O O . ALA A 1 108 ? 3.173 5.946 -8.485 1.00 97.56 108 ALA A O 1
ATOM 780 N N . ASP A 1 109 ? 1.326 7.036 -9.169 1.00 95.31 109 ASP A N 1
ATOM 781 C CA . ASP A 1 109 ? 1.997 8.037 -10.002 1.00 95.31 109 ASP A CA 1
ATOM 782 C C . ASP A 1 109 ? 1.844 9.428 -9.357 1.00 95.31 109 ASP A C 1
ATOM 784 O O . ASP A 1 109 ? 1.388 9.560 -8.217 1.00 95.31 109 ASP A O 1
ATOM 788 N N . ASP A 1 110 ? 2.214 10.487 -10.075 1.00 94.19 110 ASP A N 1
ATOM 789 C CA . ASP A 1 110 ? 2.133 11.855 -9.553 1.00 94.19 110 ASP A CA 1
ATOM 790 C C . ASP A 1 110 ? 0.702 12.338 -9.288 1.00 94.19 110 ASP A C 1
ATOM 792 O O . ASP A 1 110 ? 0.503 13.284 -8.529 1.00 94.19 110 ASP A O 1
ATOM 796 N N . HIS A 1 111 ? -0.300 11.712 -9.902 1.00 94.12 111 HIS A N 1
ATOM 797 C CA . HIS A 1 111 ? -1.691 12.157 -9.902 1.00 94.12 111 HIS A CA 1
ATOM 798 C C . HIS A 1 111 ? -2.634 11.223 -9.141 1.00 94.12 111 HIS A C 1
ATOM 800 O O . HIS A 1 111 ? -3.715 11.640 -8.712 1.00 94.12 111 HIS A O 1
ATOM 806 N N . ARG A 1 112 ? -2.279 9.946 -9.022 1.00 95.19 112 ARG A N 1
ATOM 807 C CA . ARG A 1 112 ? -3.127 8.885 -8.497 1.00 95.19 112 ARG A CA 1
ATOM 808 C C . ARG A 1 112 ? -2.318 7.989 -7.585 1.00 95.19 112 ARG A C 1
ATOM 810 O O . ARG A 1 112 ? -1.313 7.427 -7.990 1.00 95.19 112 ARG A O 1
ATOM 817 N N . PHE A 1 113 ? -2.857 7.771 -6.393 1.00 97.19 113 PHE A N 1
ATOM 818 C CA . PHE A 1 113 ? -2.478 6.672 -5.522 1.00 97.19 113 PHE A CA 1
ATOM 819 C C . PHE A 1 113 ? -3.678 5.736 -5.397 1.00 97.19 113 PHE A C 1
ATOM 821 O O . PHE A 1 113 ? -4.751 6.167 -4.970 1.00 97.19 113 PHE A O 1
ATOM 828 N N . ILE A 1 114 ? -3.527 4.487 -5.836 1.00 97.75 114 ILE A N 1
ATOM 829 C CA . ILE A 1 114 ? -4.622 3.516 -5.905 1.00 97.75 114 ILE A CA 1
ATOM 830 C C . ILE A 1 114 ? -4.260 2.205 -5.213 1.00 97.75 114 ILE A C 1
ATOM 832 O O . ILE A 1 114 ? -3.097 1.807 -5.166 1.00 97.75 114 ILE A O 1
ATOM 836 N N . ALA A 1 115 ? -5.300 1.512 -4.755 1.00 97.44 115 ALA A N 1
ATOM 837 C CA . ALA A 1 115 ? -5.267 0.100 -4.411 1.00 97.44 115 ALA A CA 1
ATOM 838 C C . ALA A 1 115 ? -6.106 -0.667 -5.443 1.00 97.44 115 ALA A C 1
ATOM 840 O O . ALA A 1 115 ? -7.298 -0.402 -5.600 1.00 97.44 115 ALA A O 1
ATOM 841 N N . LEU A 1 116 ? -5.484 -1.594 -6.166 1.00 97.31 116 LEU A N 1
ATOM 842 C CA . LEU A 1 116 ? -6.119 -2.394 -7.207 1.00 97.31 116 LEU A CA 1
ATOM 843 C C . LEU A 1 116 ? -6.287 -3.832 -6.719 1.00 97.31 116 LEU A C 1
ATOM 845 O O . LEU A 1 116 ? -5.301 -4.551 -6.574 1.00 97.31 116 LEU A O 1
ATOM 849 N N . ASN A 1 117 ? -7.531 -4.256 -6.492 1.00 95.56 117 ASN A N 1
ATOM 850 C CA . ASN A 1 117 ? -7.844 -5.657 -6.225 1.00 95.56 117 ASN A CA 1
ATOM 851 C C . ASN A 1 117 ? -7.824 -6.449 -7.543 1.00 95.56 117 ASN A C 1
ATOM 853 O O . ASN A 1 117 ? -8.585 -6.150 -8.463 1.00 95.56 117 ASN A O 1
ATOM 857 N N . VAL A 1 118 ? -6.931 -7.434 -7.630 1.00 95.88 118 VAL A N 1
ATOM 858 C CA . VAL A 1 118 ? -6.739 -8.305 -8.801 1.00 95.88 118 VAL A CA 1
ATOM 859 C C . VAL A 1 118 ? -7.285 -9.720 -8.580 1.00 95.88 118 VAL A C 1
ATOM 861 O O . VAL A 1 118 ? -7.224 -10.553 -9.484 1.00 95.88 118 VAL A O 1
ATOM 864 N N . THR A 1 119 ? -7.850 -9.987 -7.401 1.00 86.56 119 THR A N 1
ATOM 865 C CA . THR A 1 119 ? -8.619 -11.203 -7.108 1.00 86.56 119 THR A CA 1
ATOM 866 C C . THR A 1 119 ? -10.097 -10.987 -7.426 1.00 86.56 119 THR A C 1
ATOM 868 O O . THR A 1 119 ? -10.643 -9.915 -7.170 1.00 86.56 119 THR A O 1
ATOM 871 N N . ARG A 1 120 ? -10.727 -11.993 -8.038 1.00 59.56 120 ARG A N 1
ATOM 872 C CA . ARG A 1 120 ? -12.174 -12.033 -8.291 1.00 59.56 120 ARG A CA 1
ATOM 873 C C . ARG A 1 120 ? -12.893 -12.748 -7.162 1.00 59.56 120 ARG A C 1
ATOM 875 O O . ARG A 1 120 ? -12.320 -13.748 -6.676 1.00 59.56 120 ARG A O 1
#

Foldseek 3Di:
DDDDALCRLVVCLVCVVVVQVVVCVVPVDGPLRVVCVVVVHDPVVDDQAAQEEEEAFEQPDVGGHPNNRVSVQSVSVVSRHNYDYFPHHDPVSVVVSVVVPHQWYFYDDPPDTDIDGPHD

Sequence (120 aa):
MTRLTEADVTTLTRELGKFEARLLEATGLDLRSLALRAAGMEDCCVQLRGARIAAVPMTAGDGVITGFTDCVVAVLLHLGCDAWASTQPDVRGIQAAVAAGAGVLFLADDHRFIALNVTR